Protein AF-A0A1B6DY78-F1 (afdb_monomer)

Nearest PDB structures (foldseek):
  2lk4-assembly1_A  TM=2.769E-01  e=4.698E-01  Homo sapiens
  6xz3-assembly1_A-2  TM=3.734E-01  e=8.913E+00  Homo sapiens

Solvent-accessible surface area (backbone atoms only — not comparable to full-atom values): 9921 Å² total; per-residue (Å²): 144,62,73,67,64,58,53,54,54,51,53,50,50,53,52,52,52,53,53,49,56,51,49,70,67,59,75,67,81,72,75,95,69,92,71,89,73,80,92,77,87,90,81,89,78,94,78,85,73,85,71,51,54,69,58,52,33,50,50,47,36,44,46,69,78,59,60,58,67,80,46,42,67,60,49,49,48,51,43,44,53,52,24,50,57,40,36,56,46,33,52,36,37,73,77,38,51,69,62,25,52,53,48,43,61,73,43,62,73,80,66,81,68,62,50,66,74,59,84,80,53,60,69,62,46,31,73,34,40,67,53,50,73,67,54,54,49,50,48,53,50,30,37,52,48,32,53,51,26,50,53,50,37,52,51,52,53,51,54,54,61,66,60,69,76,77,123

Secondary structure (DSSP, 8-state):
--HHHHHHHHHHHHHHHHHHHHHHHHTT---------------S--SS----HHHHHHHHHHHHHSPPTT-HHHHHHHHHHHHHHHHHHHHHHHH-HHHHHHHHHHTT--S--GGGGPPP-HHHHHHHH---HHHHHHHHHHHHHHHHHHHHHHHHHHHHHHHTT--

Foldseek 3Di:
DPVVVVVVVVVVVVVVVVVVVVCVVVPPPDDDDDDPDDPDDDDDDPPDDLDQLVVLLVVLVCCQVPNAAQCLVVSLVSLQVSLVVLQVLLVCCVVPVVVSVVSCVVNVVPDQRPNLPDDGPVVVCCVRYVDDPVSVVSNNVSSVSSVVSNVSSVVSVVVVVVVVPPD

Sequence (167 aa):
MIALKTLDLLLILIIVVRVFIMKCTANKICDLNEHKFGQDEYNNDRNNSMINFDIIDNEIVRGLCSPVSKNGSKLLELTRNFYTELDDLADLLEEDVEQGLQLCKLKNLTKVPSFINITLHVKLLQENYSWKGDDFHQ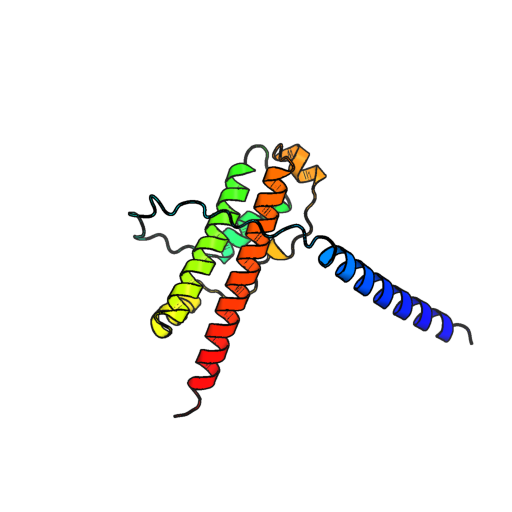LCDNMRATMKAWVRIQNLVNITSSHIHVY

Structure (mmCIF, N/CA/C/O backbone):
data_AF-A0A1B6DY78-F1
#
_entry.id   AF-A0A1B6DY78-F1
#
loop_
_atom_site.group_PDB
_atom_site.id
_atom_site.type_symbol
_atom_site.label_atom_id
_atom_site.label_alt_id
_atom_site.label_comp_id
_atom_site.label_asym_id
_atom_site.label_entity_id
_atom_site.label_seq_id
_atom_site.pdbx_PDB_ins_code
_atom_site.Cartn_x
_atom_site.Cartn_y
_atom_site.Cartn_z
_atom_site.occupancy
_atom_site.B_iso_or_equiv
_atom_site.auth_seq_id
_atom_site.auth_comp_id
_atom_site.auth_asym_id
_atom_site.auth_atom_id
_atom_site.pdbx_PDB_model_num
ATOM 1 N N . MET A 1 1 ? -45.121 6.147 -23.222 1.00 53.09 1 MET A N 1
ATOM 2 C CA . MET A 1 1 ? -44.238 7.340 -23.228 1.00 53.09 1 MET A CA 1
ATOM 3 C C . MET A 1 1 ? -43.765 7.724 -21.810 1.00 53.09 1 MET A C 1
ATOM 5 O O . MET A 1 1 ? -43.728 8.898 -21.474 1.00 53.09 1 MET A O 1
ATOM 9 N N . ILE A 1 2 ? -43.414 6.742 -20.961 1.00 55.09 2 ILE A N 1
ATOM 10 C CA . ILE A 1 2 ? -43.000 6.963 -19.552 1.00 55.09 2 ILE A CA 1
ATOM 11 C C . ILE A 1 2 ? -41.570 6.438 -19.303 1.00 55.09 2 ILE A C 1
ATOM 13 O O . ILE A 1 2 ? -40.826 7.045 -18.544 1.00 55.09 2 ILE A O 1
ATOM 17 N N . ALA A 1 3 ? -41.136 5.402 -20.033 1.00 54.00 3 ALA A N 1
ATOM 18 C CA . ALA A 1 3 ? -39.823 4.769 -19.865 1.00 54.00 3 ALA A CA 1
ATOM 19 C C . ALA A 1 3 ? -38.609 5.644 -20.253 1.00 54.00 3 ALA A C 1
ATOM 21 O O . ALA A 1 3 ? -37.517 5.430 -19.733 1.00 54.00 3 ALA A O 1
ATOM 22 N N . LEU A 1 4 ? -38.783 6.646 -21.129 1.00 48.53 4 LEU A N 1
ATOM 23 C CA . LEU A 1 4 ? -37.676 7.527 -21.533 1.00 48.53 4 LEU A CA 1
ATOM 24 C C . LEU A 1 4 ? -37.243 8.468 -20.394 1.00 48.53 4 LEU A C 1
ATOM 26 O O . LEU A 1 4 ? -36.056 8.672 -20.180 1.00 48.53 4 LEU A O 1
ATOM 30 N N . LYS A 1 5 ? -38.198 8.969 -19.597 1.00 52.34 5 LYS A N 1
ATOM 31 C CA . LYS A 1 5 ? -37.912 9.929 -18.515 1.00 52.34 5 LYS A CA 1
ATOM 32 C C . LYS A 1 5 ? -37.144 9.305 -17.348 1.00 52.34 5 LYS A C 1
ATOM 34 O O . LYS A 1 5 ? -36.388 9.990 -16.669 1.00 52.34 5 LYS A O 1
ATOM 39 N N . THR A 1 6 ? -37.327 8.008 -17.115 1.00 58.44 6 THR A N 1
ATOM 40 C CA . THR A 1 6 ? -36.620 7.269 -16.061 1.00 58.44 6 THR A CA 1
ATOM 41 C C . THR A 1 6 ? -35.156 7.006 -16.396 1.00 58.44 6 THR A C 1
ATOM 43 O O . THR A 1 6 ? -34.343 6.943 -15.478 1.00 58.44 6 THR A O 1
ATOM 46 N N . LEU A 1 7 ? -34.801 6.890 -17.681 1.00 59.38 7 LEU A N 1
ATOM 47 C CA . LEU A 1 7 ? -33.414 6.661 -18.092 1.00 59.38 7 LEU A CA 1
ATOM 48 C C . LEU A 1 7 ? -32.562 7.928 -17.912 1.00 59.38 7 LEU A C 1
ATOM 50 O O . LEU A 1 7 ? -31.451 7.853 -17.390 1.00 59.38 7 LEU A O 1
ATOM 54 N N . ASP A 1 8 ? -33.123 9.090 -18.254 1.00 63.88 8 ASP A N 1
ATOM 55 C CA . ASP A 1 8 ? -32.453 10.387 -18.101 1.00 63.88 8 ASP A CA 1
ATOM 56 C C . ASP A 1 8 ? -32.180 10.7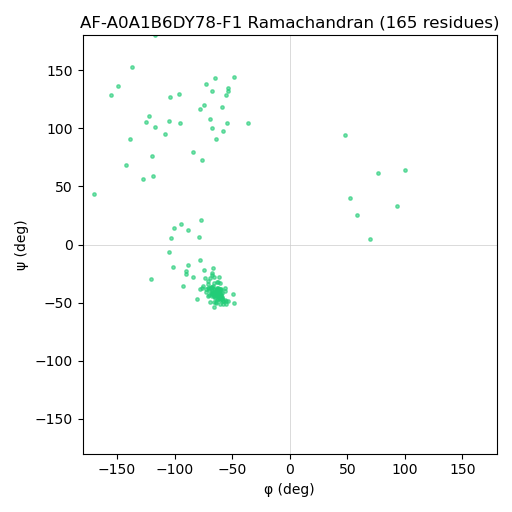24 -16.629 1.00 63.88 8 ASP A C 1
ATOM 58 O O . ASP A 1 8 ? -31.091 11.177 -16.277 1.00 63.88 8 ASP A O 1
ATOM 62 N N . LEU A 1 9 ? -33.131 10.424 -15.737 1.00 63.97 9 LEU A N 1
ATOM 63 C CA . LEU A 1 9 ? -32.961 10.591 -14.289 1.00 63.97 9 LEU A CA 1
ATOM 64 C C . LEU A 1 9 ? -31.831 9.720 -13.726 1.00 63.97 9 LEU A C 1
ATOM 66 O O . LEU A 1 9 ? -31.090 10.170 -12.854 1.00 63.97 9 LEU A O 1
ATOM 70 N N . LEU A 1 10 ? -31.668 8.501 -14.242 1.00 67.75 10 LEU A N 1
ATOM 71 C CA . LEU A 1 10 ? -30.631 7.568 -13.801 1.00 67.75 10 LEU A CA 1
ATOM 72 C C . LEU A 1 10 ? -29.240 8.002 -14.279 1.00 67.75 10 LEU A C 1
ATOM 74 O O . LEU A 1 10 ? -28.275 7.934 -13.518 1.00 67.75 10 LEU A O 1
ATOM 78 N N . LEU A 1 11 ? -29.143 8.526 -15.503 1.00 67.50 11 LEU A N 1
ATOM 79 C CA . LEU A 1 11 ? -27.897 9.069 -16.048 1.00 67.50 11 LEU A CA 1
ATOM 80 C C . LEU A 1 11 ? -27.460 10.339 -15.306 1.00 67.50 11 LEU A C 1
ATOM 82 O O . LEU A 1 11 ? -26.286 10.480 -14.962 1.00 67.50 11 LEU A O 1
ATOM 86 N N . ILE A 1 12 ? -28.409 11.224 -14.985 1.00 69.75 12 ILE A N 1
ATOM 87 C CA . ILE A 1 12 ? -28.157 12.413 -14.161 1.00 69.75 12 ILE A CA 1
ATOM 88 C C . ILE A 1 12 ? -27.685 11.998 -12.762 1.00 69.75 12 ILE A C 1
ATOM 90 O O . ILE A 1 12 ? -26.714 12.564 -12.262 1.00 69.75 12 ILE A O 1
ATOM 94 N N . LEU A 1 13 ? -28.291 10.972 -12.153 1.00 65.12 13 LEU A N 1
ATOM 95 C CA . LEU A 1 13 ? -27.869 10.475 -10.841 1.00 65.12 13 LEU A CA 1
ATOM 96 C C . LEU A 1 13 ? -26.427 9.941 -10.868 1.00 65.12 13 LEU A C 1
ATOM 98 O O . LEU A 1 13 ? -25.635 10.259 -9.984 1.00 65.12 13 LEU A O 1
ATOM 102 N N . ILE A 1 14 ? -26.059 9.182 -11.906 1.00 67.88 14 ILE A N 1
ATOM 103 C CA . ILE A 1 14 ? -24.703 8.636 -12.076 1.00 67.88 14 ILE A CA 1
ATOM 104 C C . ILE A 1 14 ? -23.674 9.760 -12.268 1.00 67.88 14 ILE A C 1
ATOM 106 O O . ILE A 1 14 ? -22.593 9.713 -1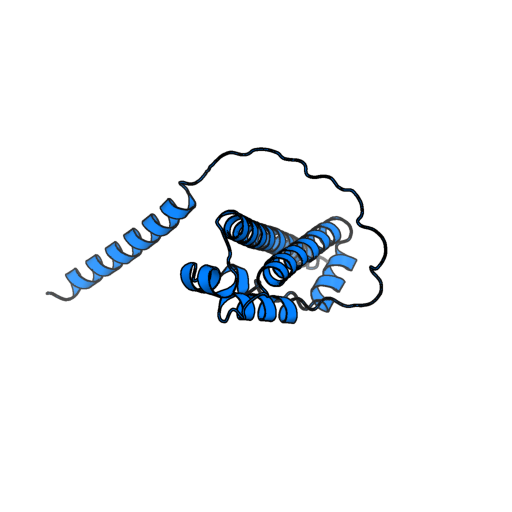1.675 1.00 67.88 14 ILE A O 1
ATOM 110 N N . ILE A 1 15 ? -24.004 10.789 -13.055 1.00 65.88 15 ILE A N 1
ATOM 111 C CA . ILE A 1 15 ? -23.124 11.946 -13.272 1.00 65.88 15 ILE A CA 1
ATOM 112 C C . ILE A 1 15 ? -22.953 12.740 -11.971 1.00 65.88 15 ILE A C 1
ATOM 114 O O . ILE A 1 15 ? -21.825 13.072 -11.607 1.00 65.88 15 ILE A O 1
ATOM 118 N N . VAL A 1 16 ? -24.034 12.987 -11.227 1.00 60.84 16 VAL A N 1
ATOM 119 C CA . VAL A 1 16 ? -23.980 13.710 -9.946 1.00 60.84 16 VAL A CA 1
ATOM 120 C C . VAL A 1 16 ? -23.158 12.938 -8.912 1.00 60.84 16 VAL A C 1
ATOM 122 O O . VAL A 1 16 ? -22.311 13.539 -8.254 1.00 60.84 16 VAL A O 1
ATOM 125 N N . VAL A 1 17 ? -23.318 11.614 -8.815 1.00 61.00 17 VAL A N 1
ATOM 126 C CA . VAL A 1 17 ? -22.519 10.775 -7.905 1.00 61.00 17 VAL A CA 1
ATOM 127 C C . VAL A 1 17 ? -21.035 10.804 -8.283 1.00 61.00 17 VAL A C 1
ATOM 129 O O . VAL A 1 17 ? -20.189 10.961 -7.403 1.00 61.00 17 VAL A O 1
ATOM 132 N N . ARG A 1 18 ? -20.686 10.743 -9.576 1.00 51.81 18 ARG A N 1
ATOM 133 C CA . ARG A 1 18 ? -19.281 10.838 -10.015 1.00 51.81 18 ARG A CA 1
ATOM 134 C C . ARG A 1 18 ? -18.660 12.208 -9.744 1.00 51.81 18 ARG A C 1
ATOM 136 O O . ARG A 1 18 ? -17.528 12.272 -9.270 1.00 51.81 18 ARG A O 1
ATOM 143 N N . VAL A 1 19 ? -19.398 13.293 -9.980 1.00 51.12 19 VAL A N 1
ATOM 144 C CA . VAL A 1 19 ? -18.930 14.659 -9.681 1.00 51.12 19 VAL A CA 1
ATOM 145 C C . VAL A 1 19 ? -18.782 14.873 -8.172 1.00 51.12 19 VAL A C 1
ATOM 147 O O . VAL A 1 19 ? -17.844 15.542 -7.738 1.00 51.12 19 VAL A O 1
ATOM 150 N N . PHE A 1 20 ? -19.655 14.275 -7.358 1.00 45.75 20 PHE A N 1
ATOM 151 C CA . PHE A 1 20 ? -19.569 14.362 -5.901 1.00 45.75 20 PHE A CA 1
ATOM 152 C C . PHE A 1 20 ? -18.366 13.581 -5.349 1.00 45.75 20 PHE A C 1
ATOM 154 O O . PHE A 1 20 ? -17.610 14.123 -4.545 1.00 45.75 20 PHE A O 1
ATOM 161 N N . ILE A 1 21 ? -18.108 12.367 -5.854 1.00 52.69 21 ILE A N 1
ATOM 162 C CA . ILE A 1 21 ? -16.920 11.575 -5.489 1.00 52.69 21 ILE A CA 1
ATOM 163 C C . ILE A 1 21 ? -15.625 12.310 -5.879 1.00 52.69 21 ILE A C 1
ATOM 165 O O . ILE A 1 21 ? -14.702 12.366 -5.066 1.00 52.69 21 ILE A O 1
ATOM 169 N N . MET A 1 22 ? -15.572 12.952 -7.057 1.00 44.25 22 MET A N 1
ATOM 170 C CA . MET A 1 22 ? -14.411 13.758 -7.477 1.00 44.25 22 MET A CA 1
ATOM 171 C C . MET A 1 22 ? -14.224 15.037 -6.648 1.00 44.25 22 MET A C 1
ATOM 173 O O . MET A 1 22 ? -13.094 15.414 -6.344 1.00 44.25 22 MET A O 1
ATOM 177 N N . LYS A 1 23 ? -15.302 15.713 -6.228 1.00 43.00 23 LYS A N 1
ATOM 178 C CA . LYS A 1 23 ? -15.186 16.896 -5.355 1.00 43.00 23 LYS A CA 1
ATOM 179 C C . LYS A 1 23 ? -14.764 16.542 -3.929 1.00 43.00 23 LYS A C 1
ATOM 181 O O . LYS A 1 23 ? -14.030 17.319 -3.323 1.00 43.00 23 LYS A O 1
ATOM 186 N N . CYS A 1 24 ? -15.133 15.369 -3.417 1.00 38.56 24 CYS A N 1
ATOM 187 C CA . CYS A 1 24 ? -14.607 14.876 -2.141 1.00 38.56 24 CYS A CA 1
ATOM 188 C C . CYS A 1 24 ? -13.108 14.536 -2.205 1.00 38.56 24 CYS A C 1
ATOM 190 O O . CYS A 1 24 ? -12.434 14.632 -1.184 1.00 38.56 24 CYS A O 1
ATOM 192 N N . THR A 1 25 ? -12.570 14.202 -3.384 1.00 46.78 25 THR A N 1
ATOM 193 C CA . THR A 1 25 ? -11.124 13.988 -3.579 1.00 46.78 25 THR A CA 1
ATOM 194 C C . THR A 1 25 ? -10.350 15.287 -3.830 1.00 46.78 25 THR A C 1
ATOM 196 O O . THR A 1 25 ? -9.181 15.363 -3.470 1.00 46.78 25 THR A O 1
ATOM 199 N N . ALA A 1 26 ? -10.983 16.324 -4.392 1.00 41.56 26 ALA A N 1
ATOM 200 C CA . ALA A 1 26 ? -10.309 17.577 -4.753 1.00 41.56 26 ALA A CA 1
ATOM 201 C C . ALA A 1 26 ? -10.297 18.661 -3.653 1.00 41.56 26 ALA A C 1
ATOM 203 O O . ALA A 1 26 ? -9.416 19.515 -3.663 1.00 41.56 26 ALA A O 1
ATOM 204 N N . ASN A 1 27 ? -11.226 18.643 -2.686 1.00 34.91 27 ASN A N 1
ATOM 205 C CA . ASN A 1 27 ? -11.361 19.725 -1.691 1.00 34.91 27 ASN A CA 1
ATOM 206 C C . ASN A 1 27 ? -10.632 19.509 -0.351 1.00 34.91 27 ASN A C 1
ATOM 208 O O . ASN A 1 27 ? -10.906 20.206 0.623 1.00 34.91 27 ASN A O 1
ATOM 212 N N . LYS A 1 28 ? -9.664 18.592 -0.305 1.00 39.41 28 LYS A N 1
ATOM 213 C CA . LYS A 1 28 ? -8.594 18.604 0.705 1.00 39.41 28 LYS A CA 1
ATOM 214 C C . LYS A 1 28 ? -7.233 18.532 0.020 1.00 39.41 28 LYS A C 1
ATOM 216 O O . LYS A 1 28 ? -6.409 17.666 0.289 1.00 39.41 28 LYS A O 1
ATOM 221 N N . ILE A 1 29 ? -7.011 19.494 -0.873 1.00 42.44 29 ILE A N 1
ATOM 222 C CA . ILE A 1 29 ? -5.712 20.155 -0.960 1.00 42.44 29 ILE A CA 1
ATOM 223 C C . ILE A 1 29 ? -5.551 20.870 0.387 1.00 42.44 29 ILE A C 1
ATOM 225 O O . ILE A 1 29 ? -6.064 21.968 0.578 1.00 42.44 29 ILE A O 1
ATOM 229 N N . CYS A 1 30 ? -4.954 20.190 1.360 1.00 38.97 30 CYS A N 1
ATOM 230 C CA . CYS A 1 30 ? -4.470 20.817 2.580 1.00 38.97 30 CYS A CA 1
ATOM 231 C C . CYS A 1 30 ? -2.962 20.621 2.587 1.00 38.97 30 CYS A C 1
ATOM 233 O O . CYS A 1 30 ? -2.476 19.521 2.827 1.00 38.97 30 CYS A O 1
ATOM 235 N N . ASP A 1 31 ? -2.293 21.706 2.214 1.00 33.47 31 ASP A N 1
ATOM 236 C CA . ASP A 1 31 ? -0.974 22.123 2.658 1.00 33.47 31 ASP A CA 1
ATOM 237 C C . ASP A 1 31 ? 0.124 21.058 2.646 1.00 33.47 31 ASP A C 1
ATOM 239 O O . ASP A 1 31 ? 0.376 20.324 3.600 1.00 33.47 31 ASP A O 1
ATOM 243 N N . LEU A 1 32 ? 0.839 21.083 1.521 1.00 41.03 32 LEU A N 1
ATOM 244 C CA . LEU A 1 32 ? 2.277 20.867 1.451 1.00 41.03 32 LEU A CA 1
ATOM 245 C C . LEU A 1 32 ? 2.969 21.483 2.677 1.00 41.03 32 LEU A C 1
ATOM 247 O O . LEU A 1 32 ? 3.170 22.691 2.735 1.00 41.03 32 LEU A O 1
ATOM 251 N N . ASN A 1 33 ? 3.379 20.638 3.617 1.00 33.19 33 ASN A N 1
ATOM 252 C CA . ASN A 1 33 ? 4.519 20.926 4.469 1.00 33.19 33 ASN A CA 1
ATOM 253 C C . ASN A 1 33 ? 5.528 19.797 4.305 1.00 33.19 33 ASN A C 1
ATOM 255 O O . ASN A 1 33 ? 5.305 18.651 4.694 1.00 33.19 33 ASN A O 1
ATOM 259 N N . GLU A 1 34 ? 6.637 20.165 3.675 1.00 40.75 34 GLU A N 1
ATOM 260 C CA . GLU A 1 34 ? 7.875 19.415 3.610 1.00 40.75 34 GLU A CA 1
ATOM 261 C C . GLU A 1 34 ? 8.377 19.162 5.035 1.00 40.75 34 GLU A C 1
ATOM 263 O O . GLU A 1 34 ? 9.025 20.010 5.644 1.00 40.75 34 GLU A O 1
ATOM 268 N N . HIS A 1 35 ? 8.101 17.982 5.581 1.00 34.81 35 HIS A N 1
ATOM 269 C CA . HIS A 1 35 ? 8.858 17.475 6.715 1.00 34.81 35 HIS A CA 1
ATOM 270 C C . HIS A 1 35 ? 9.738 16.334 6.219 1.00 34.81 35 HIS A C 1
ATOM 272 O O . HIS A 1 35 ? 9.314 15.184 6.115 1.00 34.81 35 HIS A O 1
ATOM 278 N N . LYS A 1 36 ? 10.988 16.684 5.893 1.00 42.78 36 LYS A N 1
ATOM 279 C CA . LYS A 1 36 ? 12.096 15.731 5.819 1.00 42.78 36 LYS A CA 1
ATOM 280 C C . LYS A 1 36 ? 12.164 15.011 7.167 1.00 42.78 36 LYS A C 1
ATOM 282 O O . LYS A 1 36 ? 12.592 15.609 8.153 1.00 42.78 36 LYS A O 1
ATOM 287 N N . PHE A 1 37 ? 11.708 13.765 7.218 1.00 34.78 37 PHE A N 1
ATOM 288 C CA . PHE A 1 37 ? 12.002 12.869 8.329 1.00 34.78 37 PHE A CA 1
ATOM 289 C C . PHE A 1 37 ? 13.195 11.999 7.953 1.00 34.78 37 PHE A C 1
ATOM 291 O O . PHE A 1 37 ? 13.259 11.462 6.849 1.00 34.78 37 PHE A O 1
ATOM 298 N N . GLY A 1 38 ? 14.161 11.985 8.871 1.00 34.53 38 GLY A N 1
ATOM 299 C CA . GLY A 1 38 ? 15.523 11.511 8.690 1.00 34.53 38 GLY A CA 1
ATOM 300 C C . GLY A 1 38 ? 15.628 10.096 8.142 1.00 34.53 38 GLY A C 1
ATOM 301 O O . GLY A 1 38 ? 14.970 9.168 8.608 1.00 34.53 38 GLY A O 1
ATOM 302 N N . GLN A 1 39 ? 16.515 9.973 7.161 1.00 36.59 39 GLN A N 1
ATOM 303 C CA . GLN A 1 39 ? 17.286 8.767 6.932 1.00 36.59 39 GLN A CA 1
ATOM 304 C C . GLN A 1 39 ? 18.257 8.653 8.098 1.00 36.59 39 GLN A C 1
ATOM 306 O O . GLN A 1 39 ? 19.171 9.456 8.147 1.00 36.59 39 GLN A O 1
ATOM 311 N N . ASP A 1 40 ? 18.052 7.716 9.015 1.00 42.91 40 ASP A N 1
ATOM 312 C CA . ASP A 1 40 ? 19.121 7.153 9.837 1.00 42.91 40 ASP A CA 1
ATOM 313 C C . ASP A 1 40 ? 18.668 5.751 10.279 1.00 42.91 40 ASP A C 1
ATOM 315 O O . ASP A 1 40 ? 17.551 5.573 10.760 1.00 42.91 40 ASP A O 1
ATOM 319 N N . GLU A 1 41 ? 19.543 4.767 10.055 1.00 41.06 41 GLU A N 1
ATOM 320 C CA . GLU A 1 41 ? 19.417 3.337 10.397 1.00 41.06 41 GLU A CA 1
ATOM 321 C C . GLU A 1 41 ? 18.513 2.466 9.503 1.00 41.06 41 GLU A C 1
ATOM 323 O O . GLU A 1 41 ? 17.578 1.810 9.954 1.00 41.06 41 GLU A O 1
ATOM 328 N N . TYR A 1 42 ? 18.868 2.358 8.219 1.00 38.75 42 TYR A N 1
ATOM 329 C CA . TYR A 1 42 ? 18.436 1.238 7.372 1.00 38.75 42 TYR A CA 1
ATOM 330 C C . TYR A 1 42 ? 19.661 0.477 6.867 1.00 38.75 42 TYR A C 1
ATOM 332 O O . TYR A 1 42 ? 20.100 0.640 5.734 1.00 38.75 42 TYR A O 1
ATOM 340 N N . ASN A 1 43 ? 20.277 -0.323 7.737 1.00 37.56 43 ASN A N 1
ATOM 341 C CA . ASN A 1 43 ? 21.251 -1.305 7.287 1.00 37.56 43 ASN A CA 1
ATOM 342 C C . ASN A 1 43 ? 21.260 -2.540 8.180 1.00 37.56 43 ASN A C 1
ATOM 344 O O . ASN A 1 43 ? 21.357 -2.437 9.399 1.00 37.56 43 ASN A O 1
ATOM 348 N N . ASN A 1 44 ? 21.313 -3.680 7.485 1.00 38.78 44 ASN A N 1
ATOM 349 C CA . ASN A 1 44 ? 21.806 -4.977 7.941 1.00 38.78 44 ASN A CA 1
ATOM 350 C C . ASN A 1 44 ? 20.755 -6.018 8.374 1.00 38.78 44 ASN A C 1
ATOM 352 O O . ASN A 1 44 ? 20.741 -6.422 9.525 1.00 38.78 44 ASN A O 1
ATOM 356 N N . ASP A 1 45 ? 19.909 -6.459 7.427 1.00 36.03 45 ASP A N 1
ATOM 357 C CA . ASP A 1 45 ? 19.439 -7.865 7.329 1.00 36.03 45 ASP A CA 1
ATOM 358 C C . ASP A 1 45 ? 18.665 -8.153 6.013 1.00 36.03 45 ASP A C 1
ATOM 360 O O . ASP A 1 45 ? 17.640 -8.828 5.975 1.00 36.03 45 ASP A O 1
ATOM 364 N N . ARG A 1 46 ? 19.159 -7.664 4.861 1.00 38.84 46 ARG A N 1
ATOM 365 C CA . ARG A 1 46 ? 18.562 -7.937 3.527 1.00 38.84 46 ARG A CA 1
ATOM 366 C C . ARG A 1 46 ? 18.883 -9.336 2.965 1.00 38.84 46 ARG A C 1
ATOM 368 O O . ARG A 1 46 ? 18.774 -9.558 1.762 1.00 38.84 46 ARG A O 1
ATOM 375 N N . ASN A 1 47 ? 19.255 -10.298 3.811 1.00 36.38 47 ASN A N 1
ATOM 376 C CA . ASN A 1 47 ? 19.482 -11.680 3.395 1.00 36.38 47 ASN A CA 1
ATOM 377 C C . ASN A 1 47 ? 18.323 -12.591 3.836 1.00 36.38 47 ASN A C 1
ATOM 379 O O . ASN A 1 47 ? 18.243 -13.025 4.980 1.00 36.38 47 ASN A O 1
ATOM 383 N N . ASN A 1 48 ? 17.516 -12.979 2.842 1.00 40.81 48 ASN A N 1
ATOM 384 C CA . ASN A 1 48 ? 16.844 -14.282 2.754 1.00 40.81 48 ASN A CA 1
ATOM 385 C C . ASN A 1 48 ? 15.413 -14.455 3.308 1.00 40.81 48 ASN A C 1
ATOM 387 O O . ASN A 1 48 ? 15.025 -15.562 3.681 1.00 40.81 48 ASN A O 1
ATOM 391 N N . SER A 1 49 ? 14.569 -13.423 3.249 1.00 47.28 49 SER A N 1
ATOM 392 C CA . SER A 1 49 ? 13.117 -13.644 3.176 1.00 47.28 49 SER A CA 1
ATOM 393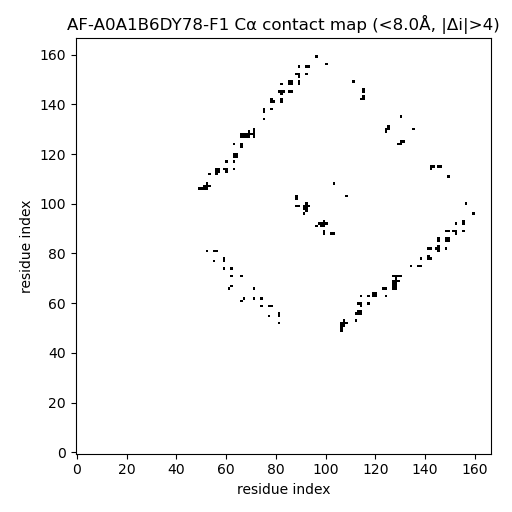 C C . SER A 1 49 ? 12.573 -12.927 1.945 1.00 47.28 49 SER A C 1
ATOM 395 O O . SER A 1 49 ? 12.518 -11.700 1.885 1.00 47.28 49 SER A O 1
ATOM 397 N N . MET A 1 50 ? 12.249 -13.695 0.908 1.00 62.00 50 MET A N 1
ATOM 398 C CA . MET A 1 50 ? 11.611 -13.163 -0.287 1.00 62.00 50 MET A CA 1
ATOM 399 C C . MET A 1 50 ? 10.198 -12.714 0.092 1.00 62.00 50 MET A C 1
ATOM 401 O O . MET A 1 50 ? 9.291 -13.530 0.250 1.00 62.00 50 MET A O 1
ATOM 405 N N . ILE A 1 51 ? 10.038 -11.408 0.295 1.00 70.69 51 ILE A N 1
ATOM 406 C CA . ILE A 1 51 ? 8.762 -10.782 0.636 1.00 70.69 51 ILE A CA 1
ATOM 407 C C . ILE A 1 51 ? 7.751 -11.079 -0.475 1.00 70.69 51 ILE A C 1
ATOM 409 O O . ILE A 1 51 ? 7.944 -10.692 -1.629 1.00 70.69 51 ILE A O 1
ATOM 413 N N . ASN A 1 52 ? 6.677 -11.782 -0.117 1.00 83.38 52 ASN A N 1
ATOM 414 C CA . ASN A 1 52 ? 5.582 -12.105 -1.020 1.00 83.38 52 ASN A CA 1
ATOM 415 C C . ASN A 1 52 ? 4.467 -11.061 -0.861 1.00 83.38 52 ASN A C 1
ATOM 417 O O . ASN A 1 52 ? 3.720 -11.086 0.122 1.00 83.38 52 ASN A O 1
ATOM 421 N N . PHE A 1 53 ? 4.356 -10.151 -1.833 1.00 89.19 53 PHE A N 1
ATOM 422 C CA . PHE A 1 53 ? 3.372 -9.068 -1.801 1.00 89.19 53 PHE A CA 1
ATOM 423 C C . PHE A 1 53 ? 1.927 -9.573 -1.766 1.00 89.19 53 PHE A C 1
ATOM 425 O O . PHE A 1 53 ? 1.107 -8.962 -1.091 1.00 89.19 53 PHE A O 1
ATOM 432 N N . ASP A 1 54 ? 1.604 -10.702 -2.405 1.00 89.88 54 ASP A N 1
ATOM 433 C CA . ASP A 1 54 ? 0.250 -11.267 -2.348 1.00 89.88 54 ASP A CA 1
ATOM 434 C C . ASP A 1 54 ? -0.130 -11.688 -0.926 1.00 89.88 54 ASP A C 1
ATOM 436 O O . ASP A 1 54 ? -1.269 -11.497 -0.495 1.00 89.88 54 ASP A O 1
ATOM 440 N N . ILE A 1 55 ? 0.816 -12.262 -0.179 1.00 90.38 55 ILE A N 1
ATOM 441 C CA . ILE A 1 55 ? 0.580 -12.656 1.213 1.00 90.38 55 ILE A CA 1
ATOM 442 C C . ILE A 1 55 ? 0.340 -11.408 2.060 1.00 90.38 55 ILE A C 1
ATOM 444 O O . ILE A 1 55 ? -0.666 -11.348 2.763 1.00 90.38 55 ILE A O 1
ATOM 448 N N . ILE A 1 56 ? 1.207 -10.400 1.953 1.00 92.69 56 ILE A N 1
ATOM 449 C CA . ILE A 1 56 ? 1.084 -9.179 2.758 1.00 92.69 56 ILE A CA 1
ATOM 450 C C . ILE A 1 56 ? -0.192 -8.405 2.402 1.00 92.69 56 ILE A C 1
ATOM 452 O O . ILE A 1 56 ? -0.906 -7.988 3.309 1.00 92.69 56 ILE A O 1
ATOM 456 N N . ASP A 1 57 ? -0.533 -8.271 1.117 1.00 94.88 57 ASP A N 1
ATOM 457 C CA . ASP A 1 57 ? -1.786 -7.646 0.666 1.00 94.88 57 ASP A CA 1
ATOM 458 C C . ASP A 1 57 ? -2.999 -8.336 1.305 1.00 94.88 57 ASP A C 1
ATOM 460 O O . ASP A 1 57 ? -3.839 -7.682 1.922 1.00 94.88 57 ASP A O 1
ATOM 464 N N . ASN A 1 58 ? -3.048 -9.671 1.260 1.00 94.62 58 ASN A N 1
ATOM 465 C CA . ASN A 1 58 ? -4.118 -10.447 1.888 1.00 94.62 58 ASN A CA 1
ATOM 466 C C . ASN A 1 58 ? -4.159 -10.280 3.414 1.00 94.62 58 ASN A C 1
ATOM 468 O O . ASN A 1 58 ? -5.243 -10.225 4.000 1.00 94.62 58 ASN A O 1
ATOM 472 N N . GLU A 1 59 ? -3.005 -10.198 4.080 1.00 95.12 59 GLU A N 1
ATOM 473 C CA . GLU A 1 59 ? -2.953 -9.945 5.521 1.00 95.12 59 GLU A CA 1
ATOM 474 C C . GLU A 1 59 ? -3.483 -8.557 5.878 1.00 95.12 59 GLU A C 1
ATOM 476 O O . GLU A 1 59 ? -4.248 -8.435 6.841 1.00 95.12 59 GLU A O 1
ATOM 481 N N . ILE A 1 60 ? -3.131 -7.538 5.089 1.00 96.75 60 ILE A N 1
ATOM 482 C CA . ILE A 1 60 ? -3.629 -6.173 5.258 1.00 96.75 60 ILE A CA 1
ATOM 483 C C . ILE A 1 60 ? -5.141 -6.142 5.020 1.00 96.75 60 ILE A C 1
ATOM 485 O O . ILE A 1 60 ? -5.881 -5.649 5.871 1.00 96.75 60 ILE A O 1
ATOM 489 N N . VAL A 1 61 ? -5.622 -6.722 3.915 1.00 96.81 61 VAL A N 1
ATOM 490 C CA . VAL A 1 61 ? -7.056 -6.832 3.593 1.00 96.81 61 VAL A CA 1
ATOM 491 C C . VAL A 1 61 ? -7.818 -7.479 4.745 1.00 96.81 61 VAL A C 1
ATOM 493 O O . VAL A 1 61 ? -8.825 -6.942 5.206 1.00 96.81 61 VAL A O 1
ATOM 496 N N . ARG A 1 62 ? -7.321 -8.609 5.259 1.00 96.19 62 ARG A N 1
ATOM 497 C CA . ARG A 1 62 ? -7.919 -9.301 6.404 1.00 96.19 62 ARG A CA 1
ATOM 498 C C . ARG A 1 62 ? -7.944 -8.408 7.646 1.00 96.19 62 ARG A C 1
ATOM 500 O O . ARG A 1 62 ? -8.965 -8.373 8.323 1.00 96.19 62 ARG A O 1
ATOM 507 N N . GLY A 1 63 ? -6.863 -7.684 7.936 1.00 95.81 63 GLY A N 1
ATOM 508 C CA . GLY A 1 63 ? -6.796 -6.759 9.071 1.00 95.81 63 GLY A CA 1
ATOM 509 C C . GLY A 1 63 ? -7.782 -5.593 8.962 1.00 95.81 63 GLY A C 1
ATOM 510 O O . GLY A 1 63 ? -8.391 -5.204 9.955 1.00 95.81 63 GLY A O 1
ATOM 511 N N . LEU A 1 64 ? -8.002 -5.073 7.755 1.00 96.19 64 LEU A N 1
ATOM 512 C CA . LEU A 1 64 ? -8.940 -3.974 7.511 1.00 96.19 64 LEU A CA 1
ATOM 513 C C . LEU A 1 64 ? -10.410 -4.427 7.526 1.00 96.19 64 LEU A C 1
ATOM 515 O O . LEU A 1 64 ? -11.270 -3.699 8.020 1.00 96.19 64 LEU A O 1
ATOM 519 N N . CYS A 1 65 ? -10.707 -5.621 7.005 1.00 95.62 65 CYS A N 1
ATOM 520 C CA . CYS A 1 65 ? -12.074 -6.146 6.888 1.00 95.62 65 CYS A CA 1
ATOM 521 C C . CYS A 1 65 ? -12.538 -6.948 8.113 1.00 95.62 65 CYS A C 1
ATOM 523 O O . CYS A 1 65 ? -13.736 -7.092 8.350 1.00 95.62 65 CYS A O 1
ATOM 525 N N . SER A 1 66 ? -11.615 -7.535 8.870 1.00 94.56 66 SER A N 1
ATOM 526 C CA . SER A 1 66 ? -11.906 -8.408 10.013 1.00 94.56 66 SER A CA 1
ATOM 527 C C . SER A 1 66 ? -10.887 -8.167 11.131 1.00 94.56 66 SER A C 1
ATOM 529 O O . SER A 1 66 ? -10.044 -9.028 11.404 1.00 94.56 66 SER A O 1
ATOM 531 N N . PRO A 1 67 ? -10.925 -6.980 11.764 1.00 92.62 67 PRO A N 1
ATOM 532 C CA . PRO A 1 67 ? -9.907 -6.585 12.718 1.00 92.62 67 PRO A CA 1
ATOM 533 C C . PRO A 1 67 ? -9.955 -7.446 13.982 1.00 92.62 67 PRO A C 1
ATOM 535 O O . PRO A 1 67 ? -11.004 -7.650 14.585 1.00 92.62 67 PRO A O 1
ATOM 538 N N . VAL A 1 68 ? -8.783 -7.931 14.393 1.00 89.81 68 VAL A N 1
ATOM 539 C CA . VAL A 1 68 ? -8.584 -8.706 15.626 1.00 89.81 68 VAL A CA 1
ATOM 540 C C . VAL A 1 68 ? -7.940 -7.806 16.667 1.00 89.81 68 VAL A C 1
ATOM 542 O O . VAL A 1 68 ? -6.894 -7.220 16.396 1.00 89.81 68 VAL A O 1
ATOM 545 N N . SER A 1 69 ? -8.530 -7.704 17.857 1.00 89.25 69 SER A N 1
ATOM 546 C CA . SER A 1 69 ? -8.103 -6.735 18.868 1.00 89.25 69 SER A CA 1
ATOM 547 C C . SER A 1 69 ? -6.590 -6.723 19.123 1.00 89.25 69 SER A C 1
ATOM 549 O O . SER A 1 69 ? -5.942 -7.767 19.138 1.00 89.25 69 SER A O 1
ATOM 551 N N . LYS A 1 70 ? -6.045 -5.525 19.382 1.00 80.75 70 LYS A N 1
ATOM 552 C CA . LYS A 1 70 ? -4.624 -5.263 19.711 1.00 80.75 70 LYS A CA 1
ATOM 553 C C . LYS A 1 70 ? -3.598 -5.454 18.580 1.00 80.75 70 LYS A C 1
ATOM 555 O O . LYS A 1 70 ? -2.416 -5.253 18.826 1.00 80.75 70 LYS A O 1
ATOM 560 N N . ASN A 1 71 ? -4.020 -5.741 17.346 1.00 89.12 71 ASN A N 1
ATOM 561 C CA . ASN A 1 71 ? -3.109 -5.876 16.194 1.00 89.12 71 ASN A CA 1
ATOM 562 C C . ASN A 1 71 ? -3.050 -4.639 15.273 1.00 89.12 71 ASN A C 1
ATOM 564 O O . ASN A 1 71 ? -2.542 -4.728 14.157 1.00 89.12 71 ASN A O 1
ATOM 568 N N . GLY A 1 72 ? -3.561 -3.487 15.717 1.00 91.81 72 GLY A N 1
ATOM 569 C CA . GLY A 1 72 ? -3.650 -2.278 14.890 1.00 91.81 72 GLY A CA 1
ATOM 570 C C . GLY A 1 72 ? -2.290 -1.697 14.496 1.00 91.81 72 GLY A C 1
ATOM 571 O O . GLY A 1 72 ? -2.078 -1.369 13.335 1.00 91.81 72 GLY A O 1
ATOM 572 N N . SER A 1 73 ? -1.339 -1.616 15.430 1.00 94.56 73 SER A N 1
ATOM 573 C CA . SER A 1 73 ? 0.016 -1.115 15.143 1.00 94.56 73 SER A CA 1
ATOM 574 C C . SER A 1 73 ? 0.738 -1.978 14.108 1.00 94.56 73 SER A C 1
ATOM 576 O O . SER A 1 73 ? 1.304 -1.453 13.155 1.00 94.56 73 SER A O 1
ATOM 578 N N . LYS A 1 74 ? 0.633 -3.305 14.244 1.00 94.94 74 LYS A N 1
ATOM 579 C CA . LYS A 1 74 ? 1.177 -4.262 13.276 1.00 94.94 74 LYS A CA 1
ATOM 580 C C . LYS A 1 74 ? 0.571 -4.065 11.886 1.00 94.94 74 LYS A C 1
ATOM 582 O O . LYS A 1 74 ? 1.275 -4.179 10.893 1.00 94.94 74 LYS A O 1
ATOM 587 N N . LEU A 1 75 ? -0.725 -3.763 11.795 1.00 96.06 75 LEU A N 1
ATOM 588 C CA . LEU A 1 75 ? -1.369 -3.496 10.509 1.00 96.06 75 LEU A CA 1
ATOM 589 C C . LEU A 1 75 ? -0.813 -2.225 9.844 1.00 96.06 75 LEU A C 1
ATOM 591 O O . LEU A 1 75 ? -0.533 -2.242 8.647 1.00 96.06 75 LEU A O 1
ATOM 595 N N . LEU A 1 76 ? -0.592 -1.153 10.612 1.00 97.00 76 LEU A N 1
ATOM 596 C CA . LEU A 1 76 ? 0.053 0.064 10.103 1.00 97.00 76 LEU A CA 1
ATOM 597 C C . LEU A 1 76 ? 1.486 -0.213 9.640 1.00 97.00 76 LEU A C 1
ATOM 599 O O . LEU A 1 76 ? 1.869 0.209 8.551 1.00 97.00 76 LEU A O 1
ATOM 603 N N . GLU A 1 77 ? 2.251 -0.978 10.414 1.00 96.31 77 GLU A N 1
ATOM 604 C CA . GLU A 1 77 ? 3.602 -1.408 10.048 1.00 96.31 77 GLU A CA 1
ATOM 605 C C . GLU A 1 77 ? 3.614 -2.236 8.756 1.00 96.31 77 GLU A C 1
ATOM 607 O O . GLU A 1 77 ? 4.402 -1.954 7.858 1.00 96.31 77 GLU A O 1
ATOM 612 N N . LEU A 1 78 ? 2.687 -3.188 8.599 1.00 95.50 78 LEU A N 1
ATOM 613 C CA . LEU A 1 78 ? 2.554 -3.974 7.369 1.00 95.50 78 LEU A CA 1
ATOM 614 C C . LEU A 1 78 ? 2.277 -3.082 6.157 1.00 95.50 78 LEU A C 1
ATOM 616 O O . LEU A 1 78 ? 2.914 -3.252 5.121 1.00 95.50 78 LEU A O 1
ATOM 620 N N . THR A 1 79 ? 1.372 -2.106 6.281 1.00 96.94 79 THR A N 1
ATOM 621 C CA . THR A 1 79 ? 1.100 -1.162 5.181 1.00 96.94 79 THR A CA 1
ATOM 622 C C . THR A 1 79 ? 2.298 -0.270 4.870 1.00 96.94 79 THR A C 1
ATOM 624 O O . THR A 1 79 ? 2.513 0.056 3.704 1.00 96.94 79 THR A O 1
ATOM 627 N N . ARG A 1 80 ? 3.096 0.091 5.885 1.00 96.44 80 ARG A N 1
ATOM 628 C CA . ARG A 1 80 ? 4.329 0.861 5.711 1.00 96.44 80 ARG A CA 1
ATOM 629 C C . ARG A 1 80 ? 5.374 0.058 4.945 1.00 96.44 80 ARG A C 1
ATOM 631 O O . ARG A 1 80 ? 5.847 0.498 3.906 1.00 96.44 80 ARG A O 1
ATOM 638 N N . ASN A 1 81 ? 5.669 -1.144 5.427 1.00 94.31 81 ASN A N 1
ATOM 639 C CA . ASN A 1 81 ? 6.649 -2.033 4.812 1.00 94.31 81 ASN A CA 1
ATOM 640 C C . ASN A 1 81 ? 6.249 -2.385 3.376 1.00 94.31 81 ASN A C 1
ATOM 642 O O . ASN A 1 81 ? 7.102 -2.412 2.497 1.00 94.31 81 ASN A O 1
ATOM 646 N N . PHE A 1 82 ? 4.950 -2.586 3.118 1.00 94.94 82 PHE A N 1
ATOM 647 C CA . PHE A 1 82 ? 4.452 -2.83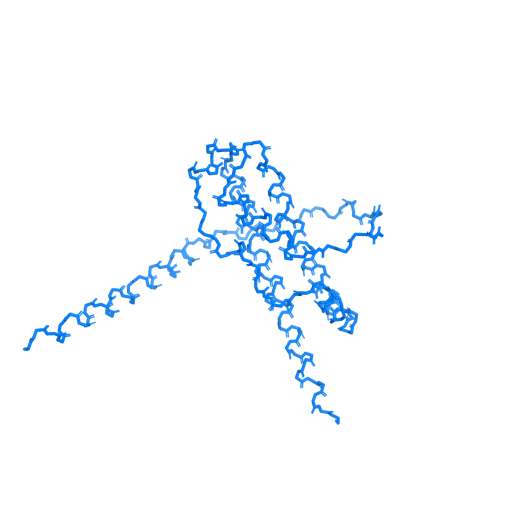8 1.769 1.00 94.94 82 PHE A CA 1
ATOM 648 C C . PHE A 1 82 ? 4.809 -1.701 0.808 1.00 94.94 82 PHE A C 1
ATOM 650 O O . PHE A 1 82 ? 5.344 -1.971 -0.265 1.00 94.94 82 PHE A O 1
ATOM 657 N N . TYR A 1 83 ? 4.515 -0.443 1.163 1.00 94.75 83 TYR A N 1
ATOM 658 C CA . TYR A 1 83 ? 4.801 0.664 0.249 1.00 94.75 83 TYR A CA 1
ATOM 659 C C . TYR A 1 83 ? 6.303 0.914 0.116 1.00 94.75 83 TYR A C 1
ATOM 661 O O . TYR A 1 83 ? 6.739 1.207 -0.988 1.00 94.75 83 TYR A O 1
ATOM 669 N N . THR A 1 84 ? 7.087 0.789 1.195 1.00 94.19 84 THR A N 1
ATOM 670 C CA . THR A 1 84 ? 8.545 0.986 1.147 1.00 94.19 84 THR A CA 1
ATOM 671 C C . THR A 1 84 ? 9.203 -0.033 0.225 1.00 94.19 84 THR A C 1
ATOM 673 O O . THR A 1 84 ? 9.949 0.348 -0.661 1.00 94.19 84 THR A O 1
ATOM 676 N N . GLU A 1 85 ? 8.850 -1.314 0.341 1.00 92.56 85 GLU A N 1
ATOM 677 C CA . GLU A 1 85 ? 9.365 -2.357 -0.556 1.00 92.56 85 GLU A CA 1
ATOM 678 C C . GLU A 1 85 ? 8.960 -2.147 -2.019 1.00 92.56 85 GLU A C 1
ATOM 680 O O . GLU A 1 85 ? 9.679 -2.548 -2.935 1.00 92.56 85 GLU A O 1
ATOM 685 N N . LEU A 1 86 ? 7.782 -1.564 -2.250 1.00 93.19 86 LEU A N 1
ATOM 686 C CA . LEU A 1 86 ? 7.316 -1.252 -3.595 1.00 93.19 86 LEU A CA 1
ATOM 687 C C . LEU A 1 86 ? 8.044 -0.031 -4.175 1.00 93.19 86 LEU A C 1
ATOM 689 O O . LEU A 1 86 ? 8.319 -0.003 -5.369 1.00 93.19 86 LEU A O 1
ATOM 693 N N . ASP A 1 87 ? 8.359 0.960 -3.345 1.00 93.81 87 ASP A N 1
ATOM 694 C CA . ASP A 1 87 ? 9.105 2.154 -3.745 1.00 93.81 87 ASP A CA 1
ATOM 695 C C . ASP A 1 87 ? 10.579 1.823 -4.020 1.00 93.81 87 ASP A C 1
ATOM 697 O O . ASP A 1 87 ? 11.074 2.159 -5.091 1.00 93.81 87 ASP A O 1
ATOM 701 N N . ASP A 1 88 ? 11.221 1.026 -3.158 1.00 91.81 88 ASP A N 1
ATOM 702 C CA . ASP A 1 88 ? 12.578 0.495 -3.366 1.00 91.81 88 ASP A CA 1
ATOM 703 C C . ASP A 1 88 ? 12.688 -0.291 -4.685 1.00 91.81 88 ASP A C 1
ATOM 705 O O . ASP A 1 88 ? 13.697 -0.239 -5.388 1.00 91.81 88 ASP A O 1
ATOM 709 N N . LEU A 1 89 ? 11.642 -1.040 -5.046 1.00 91.38 89 LEU A N 1
ATOM 710 C CA . LEU A 1 89 ? 11.595 -1.750 -6.322 1.00 91.38 89 LEU A CA 1
ATOM 711 C C . LEU A 1 89 ? 11.425 -0.799 -7.515 1.00 91.38 89 LEU A C 1
ATOM 713 O O . LEU A 1 89 ? 11.937 -1.082 -8.598 1.00 91.38 89 LEU A O 1
ATOM 717 N N . ALA A 1 90 ? 10.689 0.297 -7.339 1.00 91.50 90 ALA A N 1
ATOM 718 C CA . ALA A 1 90 ? 10.556 1.321 -8.365 1.00 91.50 90 ALA A CA 1
ATOM 719 C C . ALA A 1 90 ? 11.887 2.057 -8.583 1.00 91.50 90 ALA A C 1
ATOM 721 O O . ALA A 1 90 ? 12.261 2.266 -9.734 1.00 91.50 90 ALA A O 1
ATOM 722 N N . ASP A 1 91 ? 12.616 2.376 -7.508 1.00 91.88 91 ASP A N 1
ATOM 723 C CA . ASP A 1 91 ? 13.970 2.940 -7.571 1.00 91.88 91 ASP A CA 1
ATOM 724 C C . ASP A 1 91 ? 14.911 1.974 -8.308 1.00 91.88 91 ASP A C 1
ATOM 726 O O . ASP A 1 91 ? 15.582 2.359 -9.264 1.00 91.88 91 ASP A O 1
ATOM 730 N N . LEU A 1 92 ? 14.876 0.681 -7.960 1.00 89.62 92 LEU A N 1
ATOM 731 C CA . LEU A 1 92 ? 15.684 -0.335 -8.637 1.00 89.62 92 LEU A CA 1
ATOM 732 C C . LEU A 1 92 ? 15.370 -0.435 -10.135 1.00 89.62 92 LEU A C 1
ATOM 734 O O . LEU A 1 92 ? 16.282 -0.604 -10.931 1.00 89.62 92 LEU A O 1
ATOM 738 N N . LEU A 1 93 ? 14.101 -0.335 -10.541 1.00 89.25 93 LEU A N 1
ATOM 739 C CA . LEU A 1 93 ? 13.724 -0.334 -11.959 1.00 89.25 93 LEU A CA 1
ATOM 740 C C . LEU A 1 93 ? 14.241 0.894 -12.721 1.00 89.25 93 LEU A C 1
ATOM 742 O O . LEU A 1 93 ? 14.416 0.808 -13.934 1.00 89.25 93 LEU A O 1
ATOM 746 N N . GLU A 1 94 ? 14.434 2.028 -12.048 1.00 89.62 94 GLU A N 1
ATOM 747 C CA . GLU A 1 94 ? 15.004 3.240 -12.647 1.00 89.62 94 GLU A CA 1
ATOM 748 C C . GLU A 1 94 ? 16.527 3.134 -12.788 1.00 89.62 94 GLU A C 1
ATOM 750 O O . GLU A 1 94 ? 17.079 3.575 -13.798 1.00 89.62 94 GLU A O 1
ATOM 755 N N . GLU A 1 95 ? 17.196 2.531 -11.803 1.00 90.81 95 GLU A N 1
ATOM 756 C CA . GLU A 1 95 ? 18.654 2.373 -11.767 1.00 90.81 95 GLU A CA 1
ATOM 757 C C . GLU A 1 95 ? 19.154 1.191 -12.616 1.00 90.81 95 GLU A C 1
ATOM 759 O O . GLU A 1 95 ? 20.097 1.339 -13.395 1.00 90.81 95 GLU A O 1
ATOM 764 N N . ASP A 1 96 ? 18.513 0.027 -12.487 1.00 90.19 96 ASP A N 1
ATOM 765 C CA . ASP A 1 96 ? 18.827 -1.218 -13.191 1.00 90.19 96 ASP A CA 1
ATOM 766 C C . ASP A 1 96 ? 17.535 -1.916 -13.639 1.00 90.19 96 ASP A C 1
ATOM 768 O O . ASP A 1 96 ? 16.927 -2.749 -12.955 1.00 90.19 96 ASP A O 1
ATOM 772 N N . VAL A 1 97 ? 17.125 -1.573 -14.857 1.00 88.75 97 VAL A N 1
ATOM 773 C CA . VAL A 1 97 ? 15.901 -2.074 -15.482 1.00 88.75 97 VAL A CA 1
ATOM 774 C C . VAL A 1 97 ? 15.867 -3.607 -15.547 1.00 88.75 97 VAL A C 1
ATOM 776 O O . VAL A 1 97 ? 14.811 -4.205 -15.325 1.00 88.75 97 VAL A O 1
ATOM 779 N N . GLU A 1 98 ? 16.986 -4.272 -15.852 1.00 86.56 98 GLU A N 1
ATOM 780 C CA . GLU A 1 98 ? 17.004 -5.730 -16.003 1.00 86.56 98 GLU A CA 1
ATOM 781 C C . GLU A 1 98 ? 16.800 -6.413 -14.649 1.00 86.56 98 GLU A C 1
ATOM 783 O O . GLU A 1 98 ? 15.919 -7.274 -14.514 1.00 86.56 98 GLU A O 1
ATOM 788 N N . GLN A 1 99 ? 17.556 -5.992 -13.634 1.00 87.19 99 GLN A N 1
ATOM 789 C CA . GLN A 1 99 ? 17.436 -6.527 -12.282 1.00 87.19 99 GLN A CA 1
ATOM 790 C C . GLN A 1 99 ? 16.051 -6.235 -11.688 1.00 87.19 99 GLN A C 1
ATOM 792 O O . GLN A 1 99 ? 15.410 -7.133 -11.129 1.00 87.19 99 GLN A O 1
ATOM 797 N N . GLY A 1 100 ? 15.545 -5.012 -11.862 1.00 87.38 100 GLY A N 1
ATOM 798 C CA . GLY A 1 100 ? 14.213 -4.614 -11.414 1.00 87.38 100 GLY A CA 1
ATOM 799 C C . GLY A 1 100 ? 13.102 -5.448 -12.059 1.00 87.38 100 GLY A C 1
ATOM 800 O O . GLY A 1 100 ? 12.189 -5.913 -11.368 1.00 87.38 100 GLY A O 1
ATOM 801 N N . LEU A 1 101 ? 13.191 -5.732 -13.364 1.00 87.81 101 LEU A N 1
ATOM 802 C CA . LEU A 1 101 ? 12.225 -6.587 -14.062 1.00 87.81 101 LEU A CA 1
ATOM 803 C C . LEU A 1 101 ? 12.270 -8.041 -13.585 1.00 87.81 101 LEU A C 1
ATOM 805 O O . LEU A 1 101 ? 11.215 -8.670 -13.436 1.00 87.81 101 LEU A O 1
ATOM 809 N N . GLN A 1 102 ? 13.462 -8.592 -13.346 1.00 86.75 102 GLN A N 1
ATOM 810 C CA . GLN A 1 102 ? 13.602 -9.930 -12.768 1.00 86.75 102 GLN A CA 1
ATOM 811 C C . GLN A 1 102 ? 12.950 -9.992 -11.384 1.00 86.75 102 GLN A C 1
ATOM 813 O O . GLN A 1 102 ? 12.197 -10.927 -11.102 1.00 86.75 102 GLN A O 1
ATOM 818 N N . LEU A 1 103 ? 13.160 -8.968 -10.553 1.00 85.50 103 LEU A N 1
ATOM 819 C CA . LEU A 1 103 ? 12.588 -8.903 -9.213 1.00 85.50 103 LEU A CA 1
ATOM 820 C C . LEU A 1 103 ? 11.062 -8.726 -9.243 1.00 85.50 103 LEU A C 1
ATOM 822 O O . LEU A 1 103 ? 10.370 -9.378 -8.465 1.00 85.50 103 LEU A O 1
ATOM 826 N N . CYS A 1 104 ? 10.514 -7.948 -10.182 1.00 86.75 104 CYS A N 1
ATOM 827 C CA . CYS A 1 104 ? 9.064 -7.842 -10.397 1.00 86.75 104 CYS A CA 1
ATOM 828 C C . CYS A 1 104 ? 8.422 -9.198 -10.720 1.00 86.75 104 CYS A C 1
ATOM 830 O O . CYS A 1 104 ? 7.380 -9.544 -10.157 1.00 86.75 104 CYS A O 1
ATOM 832 N N . LYS A 1 105 ? 9.055 -9.977 -11.611 1.00 84.44 105 LYS A N 1
ATOM 833 C CA . LYS A 1 105 ? 8.604 -11.332 -11.971 1.00 84.44 105 LYS A CA 1
ATOM 834 C C . LYS A 1 105 ? 8.697 -12.274 -10.778 1.00 84.44 105 LYS A C 1
ATOM 836 O O . LYS A 1 105 ? 7.746 -12.999 -10.501 1.00 84.44 105 LYS A O 1
ATOM 841 N N . LEU A 1 106 ? 9.818 -12.233 -10.060 1.00 84.19 106 LEU A N 1
ATOM 842 C CA . LEU A 1 106 ? 10.058 -13.065 -8.888 1.00 84.19 106 LEU A CA 1
ATOM 843 C C . LEU A 1 106 ? 9.025 -12.775 -7.789 1.00 84.19 106 LEU A C 1
ATOM 845 O O . LEU A 1 106 ? 8.414 -13.699 -7.262 1.00 84.19 106 LEU A O 1
ATOM 849 N N . LYS A 1 107 ? 8.763 -11.497 -7.496 1.00 81.50 107 LYS A N 1
ATOM 850 C CA . LYS A 1 107 ? 7.799 -11.053 -6.477 1.00 81.50 107 LYS A CA 1
ATOM 851 C C . LYS A 1 107 ? 6.326 -11.105 -6.934 1.00 81.50 107 LYS A C 1
ATOM 853 O O . LYS A 1 107 ? 5.455 -10.661 -6.190 1.00 81.50 107 LYS A O 1
ATOM 858 N N . ASN A 1 108 ? 6.041 -11.660 -8.118 1.00 77.81 108 ASN A N 1
ATOM 859 C CA . ASN A 1 108 ? 4.701 -11.852 -8.691 1.00 77.81 108 ASN A CA 1
ATOM 860 C C . ASN A 1 108 ? 3.822 -10.584 -8.721 1.00 77.81 108 ASN A C 1
ATOM 862 O O . ASN A 1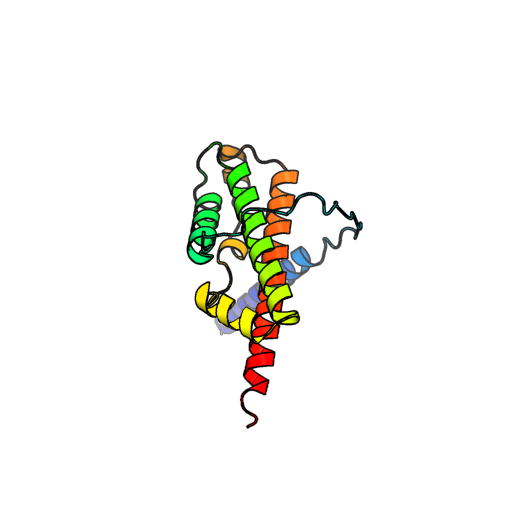 108 ? 2.614 -10.634 -8.476 1.00 77.81 108 ASN A O 1
ATOM 866 N N . LEU A 1 109 ? 4.409 -9.431 -9.043 1.00 83.12 109 LEU A N 1
ATOM 867 C CA . LEU A 1 109 ? 3.698 -8.148 -9.090 1.00 83.12 109 LEU A CA 1
ATOM 868 C C . LEU A 1 109 ? 2.830 -8.024 -10.350 1.00 83.12 109 LEU A C 1
ATOM 870 O O . LEU A 1 109 ? 3.138 -7.300 -11.291 1.00 83.12 109 LEU A O 1
ATOM 874 N N . THR A 1 110 ? 1.728 -8.769 -10.367 1.00 77.00 110 THR A N 1
ATOM 875 C CA . THR A 1 110 ? 0.833 -8.907 -11.527 1.00 77.00 110 THR A CA 1
ATOM 876 C C . THR A 1 110 ? -0.432 -8.065 -11.423 1.00 77.00 110 THR A C 1
ATOM 878 O O . THR A 1 110 ? -1.075 -7.791 -12.434 1.00 77.00 110 THR A O 1
ATOM 881 N N . LYS A 1 111 ? -0.800 -7.640 -10.212 1.00 85.94 111 LYS A N 1
ATOM 882 C CA . LYS A 1 111 ? -2.049 -6.928 -9.939 1.00 85.94 111 LYS A CA 1
ATOM 883 C C . LYS A 1 111 ? -1.830 -5.756 -8.995 1.00 85.94 111 LYS A C 1
ATOM 885 O O . LYS A 1 111 ? -0.948 -5.776 -8.141 1.00 85.94 111 LYS A O 1
ATOM 890 N N . VAL A 1 112 ? -2.711 -4.772 -9.138 1.00 90.69 112 VAL A N 1
ATOM 891 C CA . VAL A 1 112 ? -2.863 -3.674 -8.183 1.00 90.69 112 VAL A CA 1
ATOM 892 C C . VAL A 1 112 ? -3.090 -4.262 -6.780 1.00 90.69 112 VAL A C 1
ATOM 894 O O . VAL A 1 112 ? -3.956 -5.135 -6.653 1.00 90.69 112 VAL A O 1
ATOM 897 N N . PRO A 1 113 ? -2.375 -3.793 -5.738 1.00 94.31 113 PRO A N 1
ATOM 898 C CA . PRO A 1 113 ? -2.612 -4.228 -4.363 1.00 94.31 113 PRO A CA 1
ATOM 899 C C . PRO A 1 113 ? -4.074 -4.012 -3.965 1.00 94.31 113 PRO A C 1
ATOM 901 O O . PRO A 1 113 ? -4.627 -2.928 -4.149 1.00 94.31 113 PRO A O 1
ATOM 904 N N . SER A 1 114 ? -4.725 -5.040 -3.438 1.00 94.94 114 SER A N 1
ATOM 905 C CA . SER A 1 114 ? -6.163 -5.032 -3.166 1.00 94.94 114 SER A CA 1
ATOM 906 C C . SER A 1 114 ? -6.517 -4.049 -2.054 1.00 94.94 114 SER A C 1
ATOM 908 O O . SER A 1 114 ? -7.551 -3.377 -2.127 1.00 94.94 114 SER A O 1
ATOM 910 N N . PHE A 1 115 ? -5.654 -3.932 -1.039 1.00 94.38 115 PHE A N 1
ATOM 911 C CA . PHE A 1 115 ? -5.946 -3.127 0.143 1.00 94.38 115 PHE A CA 1
ATOM 912 C C . PHE A 1 115 ? -6.155 -1.642 -0.163 1.00 94.38 115 PHE A C 1
ATOM 914 O O . PHE A 1 115 ? -6.932 -1.003 0.539 1.00 94.38 115 PHE A O 1
ATOM 921 N N . ILE A 1 116 ? -5.550 -1.098 -1.228 1.00 93.81 116 ILE A N 1
ATOM 922 C CA . ILE A 1 116 ? -5.680 0.328 -1.583 1.00 93.81 116 ILE A CA 1
ATOM 923 C C . ILE A 1 116 ? -7.104 0.708 -2.016 1.00 93.81 116 ILE A C 1
ATOM 925 O O . ILE A 1 116 ? -7.461 1.882 -1.976 1.00 93.81 116 ILE A O 1
ATOM 929 N N . ASN A 1 117 ? -7.916 -0.275 -2.421 1.00 91.06 117 ASN A N 1
ATOM 930 C CA . ASN A 1 117 ? -9.288 -0.080 -2.896 1.00 91.06 117 ASN A CA 1
ATOM 931 C C . ASN A 1 117 ? -10.345 -0.456 -1.843 1.00 91.06 117 ASN A C 1
ATOM 933 O O . ASN A 1 117 ? -11.543 -0.456 -2.138 1.00 91.06 117 ASN A O 1
ATOM 937 N N . ILE A 1 118 ? -9.931 -0.798 -0.620 1.00 92.50 118 ILE A N 1
ATOM 938 C CA . ILE A 1 118 ? -10.858 -1.173 0.449 1.00 92.50 118 ILE A CA 1
ATOM 939 C C . ILE A 1 118 ? -11.604 0.054 0.972 1.00 92.50 118 ILE A C 1
ATOM 941 O O . ILE A 1 118 ? -11.031 1.112 1.225 1.00 92.50 118 ILE A O 1
ATOM 945 N N . THR A 1 119 ? -12.906 -0.120 1.204 1.00 93.00 119 THR A N 1
ATOM 946 C CA . THR A 1 119 ? -13.698 0.848 1.967 1.00 93.00 119 THR A CA 1
ATOM 947 C C . THR A 1 119 ? -13.416 0.669 3.456 1.00 93.00 119 THR A C 1
ATOM 949 O O . THR A 1 119 ? -13.715 -0.376 4.031 1.00 93.00 119 THR A O 1
ATOM 952 N N . LEU A 1 120 ? -12.843 1.690 4.094 1.00 92.62 120 LEU A N 1
ATOM 953 C CA . LEU A 1 120 ? -12.490 1.636 5.512 1.00 92.62 120 LEU A CA 1
ATOM 954 C C . LEU A 1 120 ? -13.733 1.746 6.406 1.00 92.62 120 LEU A C 1
ATOM 956 O O . LEU A 1 120 ? -14.425 2.766 6.424 1.00 92.62 120 LEU A O 1
ATOM 960 N N . HIS A 1 121 ? -13.975 0.724 7.225 1.00 94.38 121 HIS A N 1
ATOM 961 C CA . HIS A 1 121 ? -15.010 0.748 8.258 1.00 94.38 121 HIS A CA 1
ATOM 962 C C . HIS A 1 121 ? -14.481 1.416 9.536 1.00 94.38 121 HIS A C 1
ATOM 964 O O . HIS A 1 121 ? -14.123 0.747 10.501 1.00 94.38 121 HIS A O 1
ATOM 970 N N . VAL A 1 122 ? -14.443 2.753 9.548 1.00 93.75 122 VAL A N 1
ATOM 971 C CA . VAL A 1 122 ? -13.830 3.566 10.622 1.00 93.75 122 VAL A CA 1
ATOM 972 C C . VAL A 1 122 ? -14.274 3.137 12.022 1.00 93.75 122 VAL A C 1
ATOM 974 O O . VAL A 1 122 ? -13.427 2.874 12.868 1.00 93.75 122 VAL A O 1
ATOM 977 N N . LYS A 1 123 ? -15.585 2.993 12.256 1.00 94.75 123 LYS A N 1
ATOM 978 C CA . LYS A 1 123 ? -16.121 2.596 13.567 1.00 94.75 123 LYS A CA 1
ATOM 979 C C . LYS A 1 123 ? -15.611 1.219 14.016 1.00 94.75 123 LYS A C 1
ATOM 981 O O . LYS A 1 123 ? -15.191 1.067 15.155 1.00 94.75 123 LYS A O 1
ATOM 986 N N . LEU A 1 124 ? -15.579 0.246 13.102 1.00 94.38 124 LEU A N 1
ATOM 987 C CA . LEU A 1 124 ? -15.092 -1.109 13.377 1.00 94.38 124 LEU A CA 1
ATOM 988 C C . LEU A 1 124 ? -13.603 -1.102 13.759 1.00 94.38 124 LEU A C 1
ATOM 990 O O . LEU A 1 124 ? -13.196 -1.786 14.698 1.00 94.38 124 LEU A O 1
ATOM 994 N N . LEU A 1 125 ? -12.797 -0.310 13.048 1.00 94.62 125 LEU A N 1
ATOM 995 C CA . LEU A 1 125 ? -11.361 -0.171 13.296 1.00 94.62 125 LEU A CA 1
ATOM 996 C C . LEU A 1 125 ? -11.081 0.581 14.606 1.00 94.62 125 LEU A C 1
ATOM 998 O O . LEU A 1 125 ? -10.207 0.174 15.366 1.00 94.62 125 LEU A O 1
ATOM 1002 N N . GLN A 1 126 ? -11.860 1.618 14.923 1.00 95.38 126 GLN A N 1
ATOM 1003 C CA . GLN A 1 126 ? -11.790 2.317 16.212 1.00 95.38 126 GLN A CA 1
ATOM 1004 C C . GLN A 1 126 ? -12.100 1.379 17.382 1.00 95.38 126 GLN A C 1
ATOM 1006 O O . GLN A 1 126 ? -11.362 1.363 18.362 1.00 95.38 126 GLN A O 1
ATOM 1011 N N . GLU A 1 127 ? -13.1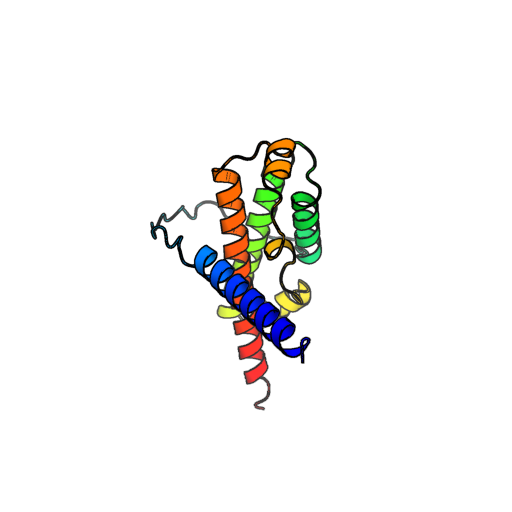61 0.577 17.271 1.00 94.81 127 GLU A N 1
ATOM 1012 C CA . GLU A 1 127 ? -13.595 -0.340 18.331 1.00 94.81 127 GLU A CA 1
ATOM 1013 C C . GLU A 1 127 ? -12.599 -1.487 18.566 1.00 94.81 127 GLU A C 1
ATOM 1015 O O . GLU A 1 127 ? -12.374 -1.875 19.711 1.00 94.81 127 GLU A O 1
ATOM 1020 N N . ASN A 1 128 ? -11.975 -2.022 17.510 1.00 96.06 128 ASN A N 1
ATOM 1021 C CA . ASN A 1 128 ? -11.089 -3.187 17.628 1.00 96.06 128 ASN A CA 1
ATOM 1022 C C . ASN A 1 128 ? -9.612 -2.827 17.832 1.00 96.06 128 ASN A C 1
ATOM 1024 O O . ASN A 1 128 ? -8.899 -3.531 18.553 1.00 96.06 128 ASN A O 1
ATOM 1028 N N . TYR A 1 129 ? -9.130 -1.754 17.208 1.00 96.00 129 TYR A N 1
ATOM 1029 C CA . TYR A 1 129 ? -7.721 -1.357 17.260 1.00 96.00 129 TYR A CA 1
ATOM 1030 C C . TYR A 1 129 ? -7.441 -0.155 18.156 1.00 96.00 129 TYR A C 1
ATOM 1032 O O . TYR A 1 129 ? -6.273 0.160 18.371 1.00 96.00 129 TYR A O 1
ATOM 1040 N N . SER A 1 130 ? -8.474 0.497 18.699 1.00 94.50 130 SER A N 1
ATOM 1041 C CA . SER A 1 130 ? -8.339 1.751 19.453 1.00 94.50 130 SER A CA 1
ATOM 1042 C C . SER A 1 130 ? -7.685 2.877 18.641 1.00 94.50 130 SER A C 1
ATOM 1044 O O . SER A 1 130 ? -7.079 3.783 19.216 1.00 94.50 130 SER A O 1
ATOM 1046 N N . TRP A 1 131 ? -7.798 2.813 17.311 1.00 94.75 131 TRP A N 1
ATOM 1047 C CA . TRP A 1 131 ? -7.224 3.796 16.400 1.00 94.75 131 TRP A CA 1
ATOM 1048 C C . TRP A 1 131 ? -7.860 5.176 16.556 1.00 94.75 131 TRP A C 1
ATOM 1050 O O . TRP A 1 131 ? -9.070 5.322 16.759 1.00 94.75 131 TRP A O 1
ATOM 1060 N N . LYS A 1 132 ? -7.028 6.202 16.416 1.00 95.25 132 LYS A N 1
ATOM 1061 C CA . LYS A 1 132 ? -7.377 7.623 16.459 1.00 95.25 132 LYS A CA 1
ATOM 1062 C C . LYS A 1 132 ? -7.078 8.277 15.112 1.00 95.25 132 LYS A C 1
ATOM 1064 O O . LYS A 1 132 ? -6.638 7.622 14.174 1.00 95.25 132 LYS A O 1
ATOM 1069 N N . GLY A 1 133 ? -7.351 9.579 15.010 1.00 93.62 133 GLY A N 1
ATOM 1070 C CA . GLY A 1 133 ? -7.175 10.343 13.769 1.00 93.62 133 GLY A CA 1
ATOM 1071 C C . GLY A 1 133 ? -5.803 10.145 13.118 1.00 93.62 133 GLY A C 1
ATOM 1072 O O . GLY A 1 133 ? -5.744 9.915 11.915 1.00 93.62 133 GLY A O 1
ATOM 1073 N N . ASP A 1 134 ? -4.734 10.142 13.915 1.00 96.69 134 ASP A N 1
ATOM 1074 C CA . ASP A 1 134 ? -3.362 9.987 13.416 1.00 96.69 134 ASP A CA 1
ATOM 1075 C C . ASP A 1 134 ? -3.107 8.602 12.804 1.00 96.69 134 ASP A C 1
ATOM 1077 O O . ASP A 1 134 ? -2.487 8.511 11.747 1.00 96.69 134 ASP A O 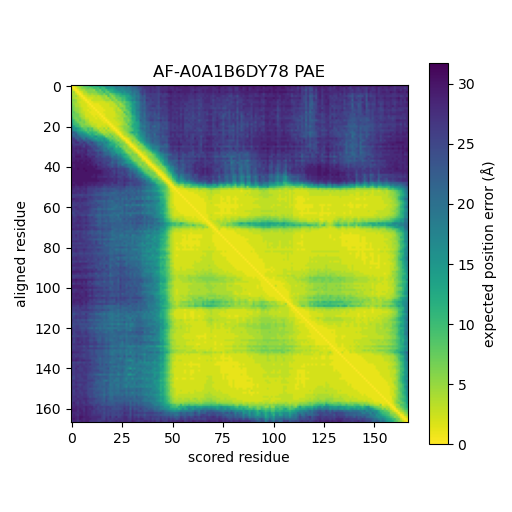1
ATOM 1081 N N . ASP A 1 135 ? -3.663 7.534 13.388 1.00 97.06 135 ASP A N 1
ATOM 1082 C CA . ASP A 1 135 ? -3.565 6.175 12.837 1.00 97.06 135 ASP A CA 1
ATOM 1083 C C . ASP A 1 135 ? -4.262 6.080 11.470 1.00 97.06 135 ASP A C 1
ATOM 1085 O O . ASP A 1 135 ? -3.744 5.482 10.524 1.00 97.06 135 ASP A O 1
ATOM 1089 N N . PHE A 1 136 ? -5.436 6.710 11.334 1.00 96.81 136 PHE A N 1
ATOM 1090 C CA . PHE A 1 136 ? -6.155 6.758 10.059 1.00 96.81 136 PHE A CA 1
ATOM 1091 C C . PHE A 1 136 ? -5.421 7.594 9.013 1.00 96.81 136 PHE A C 1
ATOM 1093 O O . PHE A 1 136 ? -5.401 7.206 7.844 1.00 96.81 136 PHE A O 1
ATOM 1100 N N . HIS A 1 137 ? -4.819 8.719 9.409 1.00 96.56 137 HIS A N 1
ATOM 1101 C CA . HIS A 1 137 ? -3.975 9.507 8.514 1.00 96.56 137 HIS A CA 1
ATOM 1102 C C . HIS A 1 137 ? -2.780 8.688 8.029 1.00 96.56 137 HIS A C 1
ATOM 1104 O O . HIS A 1 137 ? -2.583 8.586 6.820 1.00 96.56 137 HIS A O 1
ATOM 1110 N N . GLN A 1 138 ? -2.073 8.012 8.937 1.00 97.06 138 GLN A N 1
ATOM 1111 C CA . GLN A 1 138 ? -0.949 7.149 8.585 1.00 97.06 138 GLN A CA 1
ATOM 1112 C C . GLN A 1 138 ? -1.365 6.033 7.618 1.00 97.06 138 GLN A C 1
ATOM 1114 O O . GLN A 1 138 ? -0.703 5.820 6.605 1.00 97.06 138 GLN A O 1
ATOM 1119 N N . LEU A 1 139 ? -2.488 5.353 7.872 1.00 97.00 139 LEU A N 1
ATOM 1120 C CA . LEU A 1 139 ? -3.010 4.339 6.953 1.00 97.00 139 LEU A CA 1
ATOM 1121 C C . LEU A 1 139 ? -3.305 4.927 5.564 1.00 97.00 139 LEU A C 1
ATOM 1123 O O . LEU A 1 139 ? -2.917 4.346 4.550 1.00 97.00 139 LEU A O 1
ATOM 1127 N N . CYS A 1 140 ? -3.981 6.077 5.505 1.00 96.06 140 CYS A N 1
ATOM 1128 C CA . CYS A 1 140 ? -4.321 6.732 4.242 1.00 96.06 140 CYS A CA 1
ATOM 1129 C C . CYS A 1 140 ? -3.071 7.161 3.464 1.00 96.06 140 CYS A C 1
ATOM 1131 O O . CYS A 1 140 ? -3.036 7.034 2.238 1.00 96.06 140 CYS A O 1
ATOM 1133 N N . ASP A 1 141 ? -2.049 7.652 4.160 1.00 97.12 141 ASP A N 1
ATOM 1134 C CA . ASP A 1 141 ? -0.780 8.042 3.556 1.00 97.12 141 ASP A CA 1
ATOM 1135 C C . ASP A 1 141 ? -0.031 6.824 3.013 1.00 97.12 141 ASP A C 1
ATOM 1137 O O . ASP A 1 141 ? 0.398 6.854 1.858 1.00 97.12 141 ASP A O 1
ATOM 1141 N N . ASN A 1 142 ? 0.005 5.715 3.758 1.00 97.31 142 ASN A N 1
ATOM 1142 C CA . ASN A 1 1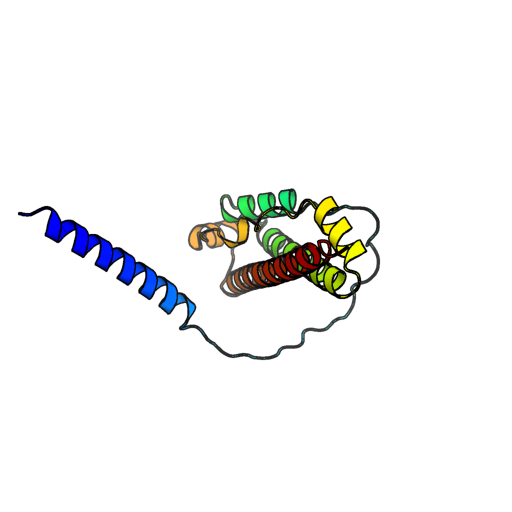42 ? 0.586 4.452 3.297 1.00 97.31 142 ASN A CA 1
ATOM 1143 C C . ASN A 1 142 ? -0.148 3.904 2.058 1.00 97.31 142 ASN A C 1
ATOM 1145 O O . ASN A 1 142 ? 0.489 3.491 1.087 1.00 97.31 142 ASN A O 1
ATOM 1149 N N . MET A 1 143 ? -1.487 3.942 2.035 1.00 97.44 143 MET A N 1
ATOM 1150 C CA . MET A 1 143 ? -2.290 3.536 0.869 1.00 97.44 143 MET A CA 1
ATOM 1151 C C . MET A 1 143 ? -2.004 4.420 -0.353 1.00 97.44 143 MET A C 1
ATOM 1153 O O . MET A 1 143 ? -1.848 3.919 -1.469 1.00 97.44 143 MET A O 1
ATOM 1157 N N . ARG A 1 144 ? -1.892 5.740 -0.155 1.00 96.00 144 ARG A N 1
ATOM 1158 C CA . ARG A 1 144 ? -1.577 6.690 -1.231 1.00 96.00 144 ARG A CA 1
ATOM 1159 C C . ARG A 1 144 ? -0.158 6.489 -1.762 1.00 96.00 144 ARG A C 1
ATOM 1161 O O . ARG A 1 144 ? 0.031 6.522 -2.976 1.00 96.00 144 ARG A O 1
ATOM 1168 N N . ALA A 1 145 ? 0.818 6.286 -0.879 1.00 95.88 145 ALA A N 1
ATOM 1169 C CA . ALA A 1 145 ? 2.202 5.995 -1.244 1.00 95.88 145 ALA A CA 1
ATOM 1170 C C . ALA A 1 145 ? 2.294 4.691 -2.046 1.00 95.88 145 ALA A C 1
ATOM 1172 O O . ALA A 1 145 ? 2.879 4.682 -3.125 1.00 95.88 145 ALA A O 1
ATOM 1173 N N . THR A 1 146 ? 1.594 3.643 -1.600 1.00 96.75 146 THR A N 1
ATOM 1174 C CA . THR A 1 146 ? 1.499 2.364 -2.323 1.00 96.75 146 THR A CA 1
ATOM 1175 C C . THR A 1 146 ? 0.968 2.558 -3.740 1.00 96.75 146 THR A C 1
ATOM 1177 O O . THR A 1 146 ? 1.555 2.062 -4.697 1.00 96.75 146 THR A O 1
ATOM 1180 N N . MET A 1 147 ? -0.125 3.313 -3.900 1.00 96.12 147 MET A N 1
ATOM 1181 C CA . MET A 1 147 ? -0.701 3.577 -5.221 1.00 96.12 147 MET A CA 1
ATOM 1182 C C . MET A 1 147 ? 0.278 4.328 -6.135 1.00 96.12 147 MET A C 1
ATOM 1184 O O . MET A 1 147 ? 0.381 4.010 -7.318 1.00 96.12 147 MET A O 1
ATOM 1188 N N . LYS A 1 148 ? 1.016 5.308 -5.600 1.00 95.25 148 LYS A N 1
ATOM 1189 C CA . LYS A 1 148 ? 2.031 6.048 -6.364 1.00 95.25 148 LYS A CA 1
ATOM 1190 C C . LYS A 1 148 ? 3.171 5.138 -6.822 1.00 95.25 148 LYS A C 1
ATOM 1192 O O . LYS A 1 148 ? 3.462 5.129 -8.016 1.00 95.25 148 LYS A O 1
ATOM 1197 N N . ALA A 1 149 ? 3.759 4.359 -5.913 1.00 94.50 149 ALA A N 1
ATOM 1198 C CA . ALA A 1 149 ? 4.838 3.424 -6.232 1.00 94.50 149 ALA A CA 1
ATOM 1199 C C . ALA A 1 149 ? 4.385 2.373 -7.259 1.00 94.50 149 ALA A C 1
ATOM 1201 O O . ALA A 1 149 ? 5.070 2.135 -8.252 1.00 94.50 149 ALA A O 1
ATOM 1202 N N . TRP A 1 150 ? 3.171 1.833 -7.104 1.00 94.94 150 TRP A N 1
ATOM 1203 C CA . TRP A 1 150 ? 2.585 0.904 -8.072 1.00 94.94 150 TRP A CA 1
ATOM 1204 C C . TRP A 1 150 ? 2.484 1.503 -9.481 1.00 94.94 150 TRP A C 1
ATOM 1206 O O . TRP A 1 150 ? 2.906 0.880 -10.454 1.00 94.94 150 TRP A O 1
ATOM 1216 N N . VAL A 1 151 ? 1.948 2.721 -9.608 1.00 93.50 151 VAL A N 1
ATOM 1217 C CA . VAL A 1 151 ? 1.852 3.414 -10.904 1.00 93.50 151 VAL A CA 1
ATOM 1218 C C . VAL A 1 151 ? 3.240 3.658 -11.502 1.00 93.50 151 VAL A C 1
ATOM 1220 O O . VAL A 1 151 ? 3.415 3.498 -12.710 1.00 93.50 151 VAL A O 1
ATOM 1223 N N . ARG A 1 152 ? 4.231 3.997 -10.669 1.00 93.62 152 ARG A N 1
ATOM 1224 C CA . ARG A 1 152 ? 5.626 4.196 -11.088 1.00 93.62 152 ARG A CA 1
ATOM 1225 C C . ARG A 1 152 ? 6.207 2.923 -11.704 1.00 93.62 152 ARG A C 1
ATOM 1227 O O . ARG A 1 152 ? 6.639 2.959 -12.853 1.00 93.62 152 ARG A O 1
ATOM 1234 N N . ILE A 1 153 ? 6.087 1.789 -11.009 1.00 92.19 153 ILE A N 1
ATOM 1235 C CA . ILE A 1 153 ? 6.488 0.466 -11.517 1.00 92.19 153 ILE A CA 1
ATOM 1236 C C . ILE A 1 153 ? 5.796 0.159 -12.844 1.00 92.19 153 ILE A C 1
ATOM 1238 O O . ILE A 1 153 ? 6.460 -0.193 -13.813 1.00 92.19 153 ILE A O 1
ATOM 1242 N N . GLN A 1 154 ? 4.470 0.305 -12.918 1.00 91.38 154 GLN A N 1
ATOM 1243 C CA . GLN A 1 154 ? 3.717 -0.009 -14.137 1.00 91.38 154 GLN A CA 1
ATOM 1244 C C . GLN A 1 154 ? 4.192 0.823 -15.333 1.00 91.38 154 GLN A C 1
ATOM 1246 O O . GLN A 1 154 ? 4.350 0.290 -16.430 1.00 91.38 154 GLN A O 1
ATOM 1251 N N . ASN A 1 155 ? 4.468 2.111 -15.128 1.00 90.00 155 ASN A N 1
ATOM 1252 C CA . ASN A 1 155 ? 5.006 2.970 -16.178 1.00 90.00 155 ASN A CA 1
ATOM 1253 C C . ASN A 1 155 ? 6.390 2.495 -16.644 1.00 90.00 155 ASN A C 1
ATOM 1255 O O . ASN A 1 155 ? 6.602 2.361 -17.847 1.00 90.00 155 ASN A O 1
ATOM 1259 N N . LEU A 1 156 ? 7.299 2.182 -15.717 1.00 89.06 156 LEU A N 1
ATOM 1260 C CA . LEU A 1 156 ? 8.655 1.712 -16.028 1.00 89.06 156 LEU A CA 1
ATOM 1261 C C . LEU A 1 156 ? 8.643 0.362 -16.759 1.00 89.06 156 LEU A C 1
ATOM 1263 O O . LEU A 1 156 ? 9.327 0.185 -17.770 1.00 89.06 156 LEU A O 1
ATOM 1267 N N . VAL A 1 157 ? 7.800 -0.571 -16.312 1.00 87.56 157 VAL A N 1
ATOM 1268 C CA . VAL A 1 157 ? 7.613 -1.881 -16.953 1.00 87.56 157 VAL A CA 1
ATOM 1269 C C . VAL A 1 157 ? 7.050 -1.727 -18.369 1.00 87.56 157 VAL A C 1
ATOM 1271 O O . VAL A 1 157 ? 7.539 -2.373 -19.300 1.00 87.56 157 VAL A O 1
ATOM 1274 N N . ASN A 1 158 ? 6.055 -0.857 -18.562 1.00 84.56 158 ASN A N 1
ATOM 1275 C CA . ASN A 1 158 ? 5.444 -0.623 -19.872 1.00 84.56 158 ASN A CA 1
ATOM 1276 C C . ASN A 1 158 ? 6.411 0.052 -20.856 1.00 84.56 158 ASN A C 1
ATOM 1278 O O . ASN A 1 158 ? 6.514 -0.390 -22.001 1.00 84.56 158 ASN A O 1
ATOM 1282 N N . ILE A 1 159 ? 7.150 1.077 -20.414 1.00 82.06 159 ILE A N 1
ATOM 1283 C CA . ILE A 1 159 ? 8.177 1.748 -21.229 1.00 82.06 159 ILE A CA 1
ATOM 1284 C C . ILE A 1 159 ? 9.224 0.729 -21.679 1.00 82.06 159 ILE A C 1
ATOM 1286 O O . ILE A 1 159 ? 9.509 0.614 -22.871 1.00 82.06 159 ILE A O 1
ATOM 1290 N N . THR A 1 160 ? 9.725 -0.084 -20.752 1.00 74.94 160 THR A N 1
ATOM 1291 C CA . THR A 1 160 ? 10.739 -1.093 -21.067 1.00 74.94 160 THR A CA 1
ATOM 1292 C C . THR A 1 160 ? 10.215 -2.144 -22.045 1.00 74.94 160 THR A C 1
ATOM 1294 O O . THR A 1 160 ? 10.891 -2.489 -23.013 1.00 74.94 160 THR A O 1
ATOM 1297 N N . SER A 1 161 ? 8.975 -2.603 -21.862 1.00 66.25 161 SER A N 1
ATOM 1298 C CA . SER A 1 161 ? 8.345 -3.575 -22.766 1.00 66.25 161 SER A CA 1
ATOM 1299 C C . SER A 1 161 ? 8.170 -3.021 -24.186 1.00 66.25 161 SER A C 1
ATOM 1301 O O . SER A 1 161 ? 8.281 -3.765 -25.158 1.00 66.25 161 SER A O 1
ATOM 1303 N N . SER A 1 162 ? 7.953 -1.708 -24.327 1.00 61.62 162 SER A N 1
ATOM 1304 C CA . SER A 1 162 ? 7.830 -1.047 -25.632 1.00 61.62 162 SER A CA 1
ATOM 1305 C C . SER A 1 162 ? 9.161 -0.870 -26.379 1.00 61.62 162 SER A C 1
ATOM 1307 O O . SER A 1 162 ? 9.160 -0.767 -27.604 1.00 61.62 162 SER A O 1
ATOM 1309 N N . HIS A 1 163 ? 10.298 -0.891 -25.677 1.00 54.69 163 HIS A N 1
ATOM 1310 C CA . HIS A 1 163 ? 11.630 -0.777 -26.282 1.00 54.69 163 HIS A CA 1
ATOM 1311 C C . HIS A 1 163 ? 12.247 -2.116 -26.704 1.00 54.69 163 HIS A C 1
ATOM 1313 O O . HIS A 1 163 ? 13.132 -2.132 -27.555 1.00 54.69 163 HIS A O 1
ATOM 1319 N N . ILE A 1 164 ? 11.748 -3.245 -26.194 1.00 52.66 164 ILE A N 1
ATOM 1320 C CA . ILE A 1 164 ? 12.275 -4.581 -26.527 1.00 52.66 164 ILE A CA 1
ATOM 1321 C C . ILE A 1 164 ? 11.786 -5.083 -27.907 1.00 52.66 164 ILE A C 1
ATOM 1323 O O . ILE A 1 164 ? 12.368 -6.003 -28.471 1.00 52.66 164 ILE A O 1
ATOM 1327 N N . HIS A 1 165 ? 10.776 -4.451 -28.517 1.00 40.69 165 HIS A N 1
ATOM 1328 C CA . HIS A 1 165 ? 10.246 -4.834 -29.839 1.00 40.69 165 HIS A CA 1
ATOM 1329 C C . HIS A 1 165 ? 10.939 -4.170 -31.046 1.00 40.69 165 HIS A C 1
ATOM 1331 O O . HIS A 1 165 ? 10.430 -4.252 -32.163 1.00 40.69 165 HIS A O 1
ATOM 1337 N N . VAL A 1 166 ? 12.090 -3.523 -30.845 1.00 35.34 166 VAL A N 1
ATOM 1338 C CA . VAL A 1 166 ? 12.858 -2.867 -31.916 1.00 35.34 166 VAL A CA 1
ATOM 1339 C C . VAL A 1 166 ? 14.245 -3.502 -32.045 1.00 35.34 166 VAL A C 1
ATOM 1341 O O . VAL A 1 166 ? 15.240 -2.812 -31.879 1.00 35.34 166 VAL A O 1
ATOM 1344 N N . TYR A 1 167 ? 14.317 -4.809 -32.309 1.00 33.97 167 TYR A N 1
ATOM 1345 C CA . TYR A 1 167 ? 15.508 -5.484 -32.849 1.00 33.97 167 TYR A CA 1
ATOM 1346 C C . TYR A 1 167 ? 15.105 -6.699 -33.684 1.00 33.97 167 TYR A C 1
ATOM 1348 O O . TYR A 1 167 ? 14.232 -7.468 -33.223 1.00 33.97 167 TYR A O 1
#

Organism: NCBI:txid38151

Mean predicted aligned error: 13.46 Å

pLDDT: mean 76.94, std 22.16, range [33.19, 97.44]

Radius of gyration: 20.39 Å; Cα contacts (8 Å, |Δi|>4): 108; chains: 1; bounding box: 66×36×53 Å